Protein AF-A0A426DI62-F1 (afdb_monomer)

InterPro domains:
  IPR025957 Cysteine-rich KTR [PF14205] (10-57)

Structure (mmCIF, N/CA/C/O backbone):
data_AF-A0A426DI62-F1
#
_entry.id   AF-A0A426DI62-F1
#
loop_
_atom_site.group_PDB
_atom_site.id
_atom_site.type_symbol
_atom_site.label_atom_id
_atom_site.label_alt_id
_atom_site.label_comp_id
_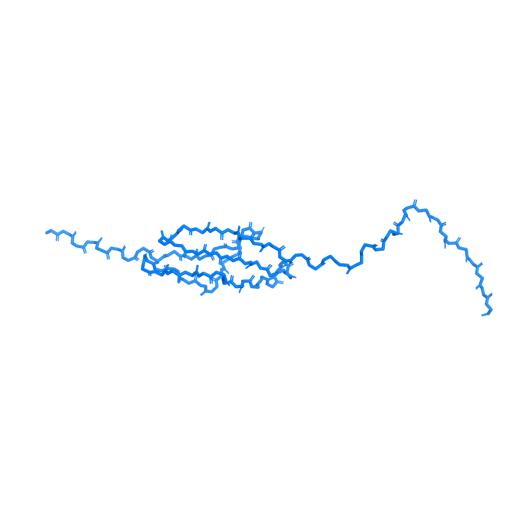atom_site.label_asym_id
_atom_site.label_entity_id
_atom_site.label_seq_id
_atom_site.pdbx_PDB_ins_code
_atom_site.Cartn_x
_atom_site.Cartn_y
_atom_site.Cartn_z
_atom_site.occupancy
_atom_site.B_iso_or_equiv
_atom_site.auth_seq_id
_atom_site.auth_comp_id
_atom_site.auth_asym_id
_atom_site.auth_atom_id
_atom_site.pdbx_PDB_model_num
ATOM 1 N N . MET A 1 1 ? -11.065 4.776 34.679 1.00 46.88 1 MET A N 1
ATOM 2 C CA . MET A 1 1 ? -11.118 3.747 33.619 1.00 46.88 1 MET A CA 1
ATOM 3 C C . MET A 1 1 ? -10.490 4.348 32.374 1.00 46.88 1 MET A C 1
ATOM 5 O O . MET A 1 1 ? -10.973 5.370 31.906 1.00 46.88 1 MET A O 1
ATOM 9 N N . ASN A 1 2 ? -9.354 3.808 31.930 1.00 52.62 2 ASN A N 1
ATOM 10 C CA . ASN A 1 2 ? -8.586 4.361 30.815 1.00 52.62 2 ASN A CA 1
ATOM 11 C C . ASN A 1 2 ? -9.269 4.000 29.492 1.00 52.62 2 ASN A C 1
ATOM 13 O O . ASN A 1 2 ? -9.111 2.880 29.014 1.00 52.62 2 ASN A O 1
ATOM 17 N N . HIS A 1 3 ? -9.994 4.941 28.891 1.00 57.31 3 HIS A N 1
ATOM 18 C CA . HIS A 1 3 ? -10.332 4.863 27.471 1.00 57.31 3 HIS A CA 1
ATOM 19 C C . HIS A 1 3 ? -9.091 5.257 26.665 1.00 57.31 3 HIS A C 1
ATOM 21 O O . HIS A 1 3 ? -9.004 6.346 26.112 1.00 57.31 3 HIS A O 1
ATOM 27 N N . ASN A 1 4 ? -8.100 4.367 26.624 1.00 63.34 4 ASN A N 1
ATOM 28 C CA . ASN A 1 4 ? -7.077 4.412 25.587 1.00 63.34 4 ASN A CA 1
ATOM 29 C C . ASN A 1 4 ? -7.647 3.715 24.352 1.00 63.34 4 ASN A C 1
ATOM 31 O O . ASN A 1 4 ? -7.159 2.660 23.941 1.00 63.34 4 ASN A O 1
ATOM 35 N N . GLU A 1 5 ? -8.693 4.302 23.769 1.00 56.47 5 GLU A N 1
ATOM 36 C CA . GLU A 1 5 ? -9.116 3.968 22.412 1.00 56.47 5 GLU A CA 1
ATOM 37 C C . GLU A 1 5 ? -8.083 4.586 21.470 1.00 56.47 5 GLU A C 1
ATOM 39 O O . GLU A 1 5 ? -8.218 5.661 20.892 1.00 56.47 5 GLU A O 1
ATOM 44 N N . SER A 1 6 ? -6.929 3.932 21.466 1.00 59.41 6 SER A N 1
ATOM 45 C CA . SER A 1 6 ? -5.815 4.232 20.600 1.00 59.41 6 SER A CA 1
ATOM 46 C C . SER A 1 6 ? -6.259 3.829 19.207 1.00 59.41 6 SER A C 1
ATOM 48 O O . SER A 1 6 ? -6.149 2.673 18.815 1.00 59.41 6 SER A O 1
ATOM 50 N N . GLU A 1 7 ? -6.812 4.788 18.474 1.00 60.41 7 GLU A N 1
ATOM 51 C CA . GLU A 1 7 ? -6.935 4.741 17.024 1.00 60.41 7 GLU A CA 1
ATOM 52 C C . GLU A 1 7 ? -5.563 4.342 16.453 1.00 60.41 7 GLU A C 1
ATOM 54 O O . GLU A 1 7 ? -4.648 5.159 16.322 1.00 60.41 7 GLU A O 1
ATOM 59 N N . GLN A 1 8 ? -5.358 3.043 16.221 1.00 71.44 8 GLN A N 1
ATOM 60 C CA . GLN A 1 8 ? -4.070 2.495 15.808 1.00 71.44 8 GLN A CA 1
ATOM 61 C C . GLN A 1 8 ? -3.860 2.801 14.330 1.00 71.44 8 GLN A C 1
ATOM 63 O O . GLN A 1 8 ? -4.031 1.947 13.469 1.00 71.44 8 GLN A O 1
ATOM 68 N N . PHE A 1 9 ? -3.476 4.032 14.012 1.00 81.81 9 PHE A N 1
ATOM 69 C CA . PHE A 1 9 ? -3.111 4.389 12.649 1.00 81.81 9 PHE A CA 1
ATOM 70 C C . PHE A 1 9 ? -1.854 3.621 12.237 1.00 81.81 9 PHE A C 1
ATOM 72 O O . PHE A 1 9 ? -0.776 3.804 12.812 1.00 81.81 9 PHE A O 1
ATOM 79 N N . LYS A 1 10 ? -1.968 2.788 11.201 1.00 85.06 10 LYS A N 1
ATOM 80 C CA . LYS A 1 10 ? -0.826 2.081 10.611 1.00 85.06 10 LYS A CA 1
ATOM 81 C C . LYS A 1 10 ? -0.514 2.666 9.246 1.00 85.06 10 LYS A C 1
ATOM 83 O O . LYS A 1 10 ? -1.396 2.925 8.432 1.00 85.06 10 LYS A O 1
ATOM 88 N N . TRP A 1 11 ? 0.767 2.886 8.992 1.00 87.38 11 TRP A N 1
ATOM 89 C CA . TRP A 1 11 ? 1.232 3.300 7.676 1.00 87.38 11 TRP A CA 1
ATOM 90 C C . TRP A 1 11 ? 1.352 2.082 6.778 1.00 87.38 11 TRP A C 1
ATOM 92 O O . TRP A 1 11 ? 1.948 1.083 7.182 1.00 87.38 11 TRP A O 1
ATOM 102 N N . LEU A 1 12 ? 0.853 2.181 5.548 1.00 86.31 12 LEU A N 1
ATOM 103 C CA . LEU A 1 12 ? 1.105 1.129 4.578 1.00 86.31 12 LEU A CA 1
ATOM 104 C C . LEU A 1 12 ? 2.552 1.226 4.075 1.00 86.31 12 LEU A C 1
ATOM 106 O O . LEU A 1 12 ? 3.039 2.294 3.689 1.00 86.31 12 LEU A O 1
ATOM 110 N N . LEU A 1 13 ? 3.248 0.095 4.087 1.00 86.19 13 LEU A N 1
ATOM 111 C CA . LEU A 1 13 ? 4.596 -0.046 3.549 1.00 86.19 13 LEU A CA 1
ATOM 112 C C . LEU A 1 13 ? 4.521 -0.811 2.230 1.00 86.19 13 LEU A C 1
ATOM 114 O O . LEU A 1 13 ? 3.749 -1.757 2.096 1.00 86.19 13 LEU A O 1
ATOM 118 N N . CYS A 1 14 ? 5.335 -0.417 1.253 1.00 82.38 14 CYS A N 1
ATOM 119 C CA . CYS A 1 14 ? 5.436 -1.171 0.005 1.00 82.38 14 CYS A CA 1
ATOM 120 C C . CYS A 1 14 ? 6.072 -2.555 0.267 1.00 82.38 14 CYS A C 1
ATOM 122 O O . CYS A 1 14 ? 7.134 -2.598 0.893 1.00 82.38 14 CYS A O 1
ATOM 124 N N . PRO A 1 15 ? 5.511 -3.673 -0.234 1.00 78.81 15 PRO A N 1
ATOM 125 C CA . PRO A 1 15 ? 6.072 -5.009 -0.005 1.00 78.81 15 PRO A CA 1
ATOM 126 C C . PRO A 1 15 ? 7.442 -5.211 -0.673 1.00 78.81 15 PRO A C 1
ATOM 128 O O . PRO A 1 15 ? 8.241 -6.010 -0.199 1.00 78.81 15 PRO A O 1
ATOM 131 N N . VAL A 1 16 ? 7.744 -4.462 -1.740 1.00 81.88 16 VAL A N 1
ATOM 132 C CA . VAL A 1 16 ? 8.992 -4.609 -2.507 1.00 81.88 16 VAL A CA 1
ATOM 133 C C . VAL A 1 16 ? 10.148 -3.840 -1.861 1.00 81.88 16 VAL A C 1
ATOM 135 O O . VAL A 1 16 ? 11.220 -4.389 -1.639 1.00 81.88 16 VAL A O 1
ATOM 138 N N . CYS A 1 17 ? 9.946 -2.558 -1.541 1.00 82.81 17 CYS A N 1
ATOM 139 C CA . CYS A 1 17 ? 11.018 -1.670 -1.067 1.00 82.81 17 CYS A CA 1
ATOM 140 C C . CYS A 1 17 ? 10.893 -1.252 0.404 1.00 82.81 17 CYS A C 1
ATOM 142 O O . CYS A 1 17 ? 11.693 -0.436 0.865 1.00 82.81 17 CYS A O 1
ATOM 144 N N . ARG A 1 18 ? 9.847 -1.713 1.111 1.00 81.00 18 ARG A N 1
ATOM 145 C CA . ARG A 1 18 ? 9.473 -1.326 2.490 1.00 81.00 18 ARG A CA 1
ATOM 146 C C . ARG A 1 18 ? 9.443 0.181 2.751 1.00 81.00 18 ARG A C 1
ATOM 148 O O . ARG A 1 18 ? 9.504 0.628 3.892 1.00 81.00 18 ARG A O 1
ATOM 155 N N . SER A 1 19 ? 9.350 0.985 1.695 1.00 84.12 19 SER A N 1
ATOM 156 C CA . SER A 1 19 ? 9.307 2.434 1.830 1.00 84.12 19 SER A CA 1
ATOM 157 C C . SER A 1 19 ? 7.934 2.848 2.349 1.00 84.12 19 SER A C 1
ATOM 159 O O . SER A 1 19 ? 6.915 2.270 1.955 1.00 84.12 19 SER A O 1
ATOM 161 N N . LYS A 1 20 ? 7.918 3.854 3.232 1.00 80.25 20 LYS A N 1
ATOM 162 C CA . LYS A 1 20 ? 6.678 4.469 3.711 1.00 80.25 20 LYS A CA 1
ATOM 163 C C . LYS A 1 20 ? 5.880 4.991 2.523 1.00 80.25 20 LYS A C 1
ATOM 165 O O . LYS A 1 20 ? 6.396 5.774 1.726 1.00 80.25 20 LYS A O 1
ATOM 170 N N . THR A 1 21 ? 4.628 4.565 2.419 1.00 81.94 21 THR A N 1
ATOM 171 C CA . THR A 1 21 ? 3.672 5.191 1.505 1.00 81.94 21 THR A CA 1
ATOM 172 C C . THR A 1 21 ? 2.992 6.364 2.208 1.00 81.94 21 THR A C 1
ATOM 174 O O . THR A 1 21 ? 3.027 6.477 3.434 1.00 81.94 21 THR A O 1
ATOM 177 N N . ARG A 1 22 ? 2.373 7.264 1.438 1.00 82.06 22 ARG A N 1
ATOM 178 C CA . ARG A 1 22 ? 1.616 8.400 1.994 1.00 82.06 22 ARG A CA 1
ATOM 179 C C . ARG A 1 22 ? 0.262 7.988 2.591 1.00 82.06 22 ARG A C 1
ATOM 181 O O . ARG A 1 22 ? -0.459 8.845 3.088 1.00 82.06 22 ARG A O 1
ATOM 188 N N . ILE A 1 23 ? -0.080 6.702 2.545 1.00 83.62 23 ILE A N 1
ATOM 189 C CA . ILE A 1 23 ? -1.390 6.185 2.935 1.00 83.62 23 ILE A CA 1
ATOM 190 C C . ILE A 1 23 ? -1.347 5.772 4.408 1.00 83.62 23 ILE A C 1
ATOM 192 O O . ILE A 1 23 ? -0.573 4.892 4.803 1.00 83.62 23 ILE A O 1
ATOM 196 N N . LYS A 1 24 ? -2.190 6.419 5.216 1.00 85.12 24 LYS A N 1
ATOM 197 C CA . LYS A 1 24 ? -2.489 6.020 6.595 1.00 85.12 24 LYS A CA 1
ATOM 198 C C . LYS A 1 24 ? -3.765 5.186 6.592 1.00 85.12 24 LYS A C 1
ATOM 200 O O . LYS A 1 24 ? -4.775 5.630 6.060 1.00 85.12 24 LYS A O 1
ATOM 205 N N . MET A 1 25 ? -3.704 4.009 7.195 1.00 86.06 25 MET A N 1
ATOM 206 C CA . MET A 1 25 ? -4.848 3.128 7.412 1.00 86.06 25 MET A CA 1
ATOM 207 C C . MET A 1 25 ? -5.421 3.398 8.797 1.00 86.06 25 MET A C 1
ATOM 209 O O . MET A 1 25 ? -4.652 3.484 9.761 1.00 86.06 25 MET A O 1
ATOM 213 N N . ARG A 1 26 ? -6.746 3.488 8.896 1.00 83.75 26 ARG A N 1
ATOM 214 C CA . ARG A 1 26 ? -7.491 3.358 10.155 1.00 83.75 26 ARG A CA 1
ATOM 215 C C . ARG A 1 26 ? -8.113 1.963 10.256 1.00 83.75 26 ARG A C 1
ATOM 217 O O . ARG A 1 26 ? -8.073 1.197 9.294 1.00 83.75 26 ARG A O 1
ATOM 224 N N . SER A 1 27 ? -8.669 1.636 11.419 1.00 81.62 27 SER A N 1
ATOM 225 C CA . SER A 1 27 ? -9.330 0.352 11.702 1.00 81.62 27 SER A CA 1
ATOM 226 C C . SER A 1 27 ? -10.571 0.115 10.846 1.00 81.62 27 SER A C 1
ATOM 228 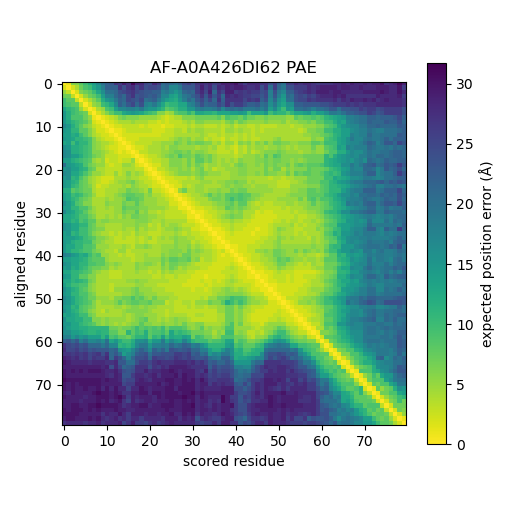O O . SER A 1 27 ? -10.845 -1.020 10.472 1.00 81.62 27 SER A O 1
ATOM 230 N N . ASP A 1 28 ? -11.276 1.188 10.506 1.00 82.94 28 ASP A N 1
ATOM 231 C CA . ASP A 1 28 ? -12.491 1.229 9.691 1.00 82.94 28 ASP A CA 1
ATOM 232 C C . ASP A 1 28 ? -12.214 1.356 8.183 1.00 82.94 28 ASP A C 1
ATOM 234 O O . ASP A 1 28 ? -13.137 1.314 7.373 1.00 82.94 28 ASP A O 1
ATOM 238 N N . THR A 1 29 ? -10.953 1.529 7.775 1.00 83.31 29 THR A N 1
ATOM 239 C CA . THR A 1 29 ? -10.616 1.738 6.363 1.00 83.31 29 THR A CA 1
ATOM 240 C C . THR A 1 29 ? -10.589 0.414 5.602 1.00 83.31 29 THR A C 1
ATOM 242 O O . THR A 1 29 ? -9.749 -0.451 5.859 1.00 83.31 29 THR A O 1
ATOM 245 N N . GLU A 1 30 ? -11.452 0.298 4.593 1.00 87.88 30 GLU A N 1
ATOM 246 C CA . GLU A 1 30 ? -11.413 -0.769 3.595 1.00 87.88 30 GLU A CA 1
ATOM 247 C C . GLU A 1 30 ? -10.987 -0.213 2.231 1.00 87.88 30 GLU A C 1
ATOM 249 O O . GLU A 1 30 ? -11.577 0.729 1.707 1.00 87.88 30 GLU A O 1
ATOM 254 N N . LEU A 1 31 ? -9.960 -0.815 1.633 1.00 87.94 31 LEU A N 1
ATOM 255 C CA . LEU A 1 31 ? -9.487 -0.507 0.284 1.00 87.94 31 LEU A CA 1
ATOM 256 C C . LEU A 1 31 ? -9.636 -1.758 -0.575 1.00 87.94 31 LEU A C 1
ATOM 258 O O . LEU A 1 31 ? -9.081 -2.806 -0.251 1.00 87.94 31 LEU A O 1
ATOM 262 N N . ARG A 1 32 ? -10.350 -1.657 -1.695 1.00 89.31 32 ARG A N 1
ATOM 263 C CA . ARG A 1 32 ? -10.493 -2.751 -2.664 1.00 89.31 32 ARG A CA 1
ATOM 264 C C . ARG A 1 32 ? -9.842 -2.353 -3.978 1.00 89.31 32 ARG A C 1
ATOM 266 O O . ARG A 1 32 ? -10.078 -1.253 -4.464 1.00 89.31 32 ARG A O 1
ATOM 273 N N . ASN A 1 33 ? -9.018 -3.247 -4.527 1.00 88.44 33 ASN A N 1
ATOM 274 C CA . ASN A 1 33 ? -8.366 -3.088 -5.830 1.00 88.44 33 ASN A CA 1
ATOM 275 C C . ASN A 1 33 ? -7.666 -1.726 -6.001 1.00 88.44 33 ASN A C 1
ATOM 277 O O . ASN A 1 33 ? -7.778 -1.094 -7.047 1.00 88.44 33 ASN A O 1
ATOM 281 N N . PHE A 1 34 ? -6.948 -1.266 -4.974 1.00 87.44 34 PHE A N 1
ATOM 282 C CA . PHE A 1 34 ? -6.282 0.030 -5.002 1.00 87.44 34 PHE A CA 1
ATOM 283 C C . PHE A 1 34 ? -4.915 -0.090 -5.700 1.00 87.44 34 PHE A C 1
ATOM 285 O O . PHE A 1 34 ? -4.054 -0.828 -5.204 1.00 87.44 34 PHE A O 1
ATOM 292 N N . PRO A 1 35 ? -4.681 0.600 -6.833 1.00 87.06 35 PRO A N 1
ATOM 293 C CA . PRO A 1 35 ? -3.384 0.601 -7.495 1.00 87.06 35 PRO A CA 1
ATOM 294 C C . PRO A 1 35 ? -2.417 1.518 -6.743 1.00 87.06 35 PRO A C 1
ATOM 296 O O . PRO A 1 35 ? -2.635 2.720 -6.596 1.00 87.06 35 PRO A O 1
ATOM 299 N N . LEU A 1 36 ? -1.318 0.948 -6.260 1.00 86.81 36 LEU A N 1
ATOM 300 C CA . LEU A 1 36 ? -0.269 1.664 -5.558 1.00 86.81 36 LEU A CA 1
ATOM 301 C C . LEU A 1 36 ? 0.979 1.729 -6.430 1.00 86.81 36 LEU A C 1
ATOM 303 O O . LEU A 1 36 ? 1.657 0.727 -6.658 1.00 86.81 36 LEU A O 1
ATOM 307 N N . PHE A 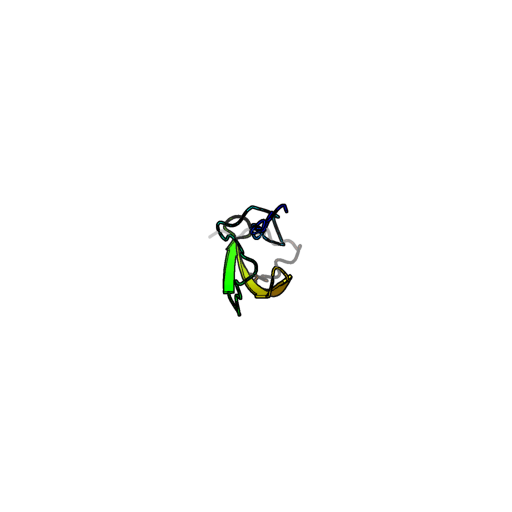1 37 ? 1.298 2.930 -6.901 1.00 85.56 37 PHE A N 1
ATOM 308 C CA . PHE A 1 37 ? 2.516 3.168 -7.661 1.00 85.56 37 PHE A CA 1
ATOM 309 C C . PHE A 1 37 ? 3.692 3.455 -6.726 1.00 85.56 37 PHE A C 1
ATOM 311 O O . PHE A 1 37 ? 3.645 4.372 -5.901 1.00 85.56 37 PHE A O 1
ATOM 318 N N . CYS A 1 38 ? 4.775 2.686 -6.861 1.00 83.19 38 CYS A N 1
ATOM 319 C CA . CYS A 1 38 ? 6.000 2.934 -6.110 1.00 83.19 38 CYS A CA 1
ATOM 320 C C . CYS A 1 38 ? 7.073 3.563 -7.016 1.00 83.19 38 CYS A C 1
ATOM 322 O O . CYS A 1 38 ? 7.595 2.869 -7.892 1.00 83.19 38 CYS A O 1
ATOM 324 N N . PRO A 1 39 ? 7.501 4.821 -6.779 1.00 81.44 39 PRO A N 1
ATOM 325 C CA . PRO A 1 39 ? 8.481 5.494 -7.637 1.00 81.44 39 PRO A CA 1
ATOM 326 C C . PRO A 1 39 ? 9.867 4.829 -7.619 1.00 81.44 39 PRO A C 1
ATOM 328 O O . PRO A 1 39 ? 10.609 4.939 -8.589 1.00 81.44 39 PRO A O 1
ATOM 331 N N . LYS A 1 40 ? 10.214 4.105 -6.543 1.00 79.62 40 LYS A N 1
ATOM 332 C CA . LYS A 1 40 ? 11.471 3.340 -6.455 1.00 79.62 40 LYS A CA 1
ATOM 333 C C . LYS A 1 40 ? 11.442 2.062 -7.289 1.00 79.62 40 LYS A C 1
ATOM 335 O O . LYS A 1 40 ? 12.436 1.721 -7.915 1.00 79.62 40 LYS A O 1
ATOM 340 N N . CYS A 1 41 ? 10.315 1.353 -7.276 1.00 79.50 41 CYS A N 1
ATOM 341 C CA . CYS A 1 41 ? 10.162 0.090 -7.998 1.00 79.50 41 CYS A CA 1
ATOM 342 C C . CYS A 1 41 ? 9.739 0.309 -9.454 1.00 79.50 41 CYS A C 1
ATOM 344 O O . CYS A 1 41 ? 9.889 -0.605 -10.255 1.00 79.50 41 CYS A O 1
ATOM 346 N N . LYS A 1 42 ? 9.210 1.501 -9.785 1.00 81.75 42 LYS A N 1
ATOM 347 C CA . LYS A 1 42 ? 8.597 1.835 -11.084 1.00 81.75 42 LYS A CA 1
ATOM 348 C C . LYS A 1 42 ? 7.548 0.802 -11.508 1.00 81.75 42 LYS A C 1
ATOM 350 O O . LYS A 1 42 ? 7.399 0.484 -12.680 1.00 81.75 42 LYS A O 1
ATOM 355 N N . GLN A 1 43 ? 6.854 0.254 -10.520 1.00 82.31 43 GLN A N 1
ATOM 356 C CA . GLN A 1 43 ? 5.855 -0.790 -10.673 1.00 82.31 43 GLN A CA 1
ATOM 357 C C . GLN A 1 43 ? 4.575 -0.340 -9.990 1.00 82.31 43 GLN A C 1
ATOM 359 O O . GLN A 1 43 ? 4.606 0.369 -8.975 1.00 82.31 43 GLN A O 1
ATOM 364 N N . GLU A 1 44 ? 3.464 -0.787 -10.553 1.00 85.81 44 GLU A N 1
ATOM 365 C CA . GLU A 1 44 ? 2.145 -0.634 -9.966 1.00 85.81 44 GLU A CA 1
ATOM 366 C C . GLU A 1 44 ? 1.772 -1.926 -9.239 1.00 85.81 44 GLU A C 1
ATOM 368 O O . GLU A 1 44 ? 1.939 -3.030 -9.760 1.00 85.81 44 GLU A O 1
ATOM 373 N N . ILE A 1 45 ? 1.303 -1.794 -8.003 1.00 86.75 45 ILE A N 1
ATOM 374 C CA . ILE A 1 45 ? 0.937 -2.921 -7.152 1.00 86.75 45 ILE A CA 1
ATOM 375 C C . ILE A 1 45 ? -0.527 -2.759 -6.780 1.00 86.75 45 ILE A C 1
ATOM 377 O O . ILE A 1 45 ? -0.898 -1.786 -6.131 1.00 86.75 45 ILE A O 1
ATOM 381 N N . LEU A 1 46 ? -1.354 -3.723 -7.160 1.00 90.06 46 LEU A N 1
ATOM 382 C CA . LEU A 1 46 ? -2.749 -3.766 -6.761 1.00 90.06 46 LEU A CA 1
ATOM 383 C C . LEU A 1 46 ? -2.846 -4.361 -5.355 1.00 90.06 46 LEU A C 1
ATOM 385 O O . LEU A 1 46 ? -2.477 -5.520 -5.144 1.00 90.06 46 LEU A O 1
ATOM 389 N N . ILE A 1 47 ? -3.337 -3.575 -4.401 1.00 88.75 47 ILE A N 1
ATOM 390 C CA . ILE A 1 47 ? -3.521 -3.995 -3.009 1.00 88.75 47 ILE A CA 1
ATOM 391 C C . ILE A 1 47 ? -4.998 -3.953 -2.611 1.00 88.75 47 ILE A C 1
ATOM 393 O O . ILE A 1 47 ? -5.768 -3.113 -3.082 1.00 88.75 47 ILE A O 1
ATOM 397 N N . SER A 1 48 ? -5.385 -4.840 -1.704 1.00 90.50 48 SER A N 1
ATOM 398 C CA . SER A 1 48 ? -6.626 -4.739 -0.942 1.00 90.50 48 SER A CA 1
ATOM 399 C C . SER A 1 48 ? -6.302 -4.706 0.540 1.00 90.50 48 SER A C 1
ATOM 401 O O . SER A 1 48 ? -5.448 -5.462 1.003 1.00 90.50 48 SER A O 1
ATOM 403 N N . VAL A 1 49 ? -6.974 -3.833 1.282 1.00 87.38 49 VAL A N 1
ATOM 404 C CA . VAL A 1 49 ? -6.825 -3.744 2.730 1.00 87.38 49 VAL A CA 1
ATOM 405 C C . VAL A 1 49 ? -8.177 -3.855 3.404 1.00 87.38 49 VAL A C 1
ATOM 407 O O . VAL A 1 49 ? -9.115 -3.156 3.032 1.00 87.38 49 VAL A O 1
ATOM 410 N N . THR A 1 50 ? -8.255 -4.719 4.409 1.00 88.62 50 THR A N 1
ATOM 411 C CA . THR A 1 50 ? -9.454 -4.923 5.226 1.00 88.62 50 THR A CA 1
ATOM 412 C C . THR A 1 50 ? -9.022 -5.006 6.682 1.00 88.62 50 THR A C 1
ATOM 414 O O . THR A 1 50 ? -8.233 -5.883 7.019 1.00 88.62 50 THR A O 1
ATOM 417 N N . GLN A 1 51 ? -9.483 -4.086 7.537 1.00 83.94 51 GLN A N 1
ATOM 418 C CA . GLN A 1 51 ? -9.180 -4.079 8.981 1.00 83.94 51 GLN A CA 1
ATOM 419 C C . GLN A 1 51 ? -7.673 -4.250 9.289 1.00 83.94 51 GLN A C 1
ATOM 421 O O . GLN A 1 51 ? -7.266 -5.109 10.067 1.00 83.94 51 GLN A O 1
ATOM 426 N N . PHE A 1 52 ? -6.819 -3.452 8.630 1.00 81.69 52 PHE A N 1
ATOM 427 C CA . PHE A 1 52 ? -5.341 -3.529 8.660 1.00 81.69 52 PHE A CA 1
ATOM 428 C C . PHE A 1 52 ? -4.685 -4.762 8.029 1.00 81.69 52 PHE A C 1
ATOM 430 O O . PHE A 1 52 ? -3.454 -4.849 8.016 1.00 81.69 52 PHE A O 1
ATOM 437 N N . HIS A 1 53 ? -5.456 -5.693 7.482 1.00 83.50 53 HIS A N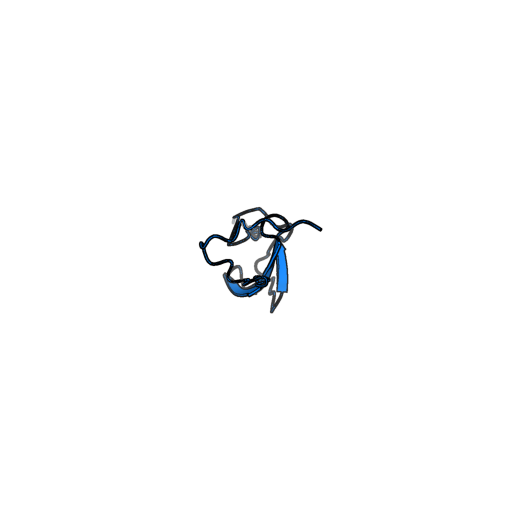 1
ATOM 438 C CA . HIS A 1 53 ? -4.919 -6.836 6.767 1.00 83.50 53 HIS A CA 1
ATOM 439 C C . HIS A 1 53 ? -4.622 -6.445 5.322 1.00 83.50 53 HIS A C 1
ATOM 441 O O . HIS A 1 53 ? -5.533 -6.121 4.565 1.00 83.50 53 HIS A O 1
ATOM 447 N N . ILE A 1 54 ? -3.343 -6.432 4.948 1.00 85.19 54 ILE A N 1
ATOM 448 C CA . ILE A 1 54 ? -2.899 -6.040 3.608 1.00 85.19 54 ILE A CA 1
ATOM 449 C C . ILE A 1 54 ? -2.745 -7.302 2.764 1.00 85.19 54 ILE A C 1
ATOM 451 O O . ILE A 1 54 ? -1.936 -8.171 3.083 1.00 85.19 54 ILE A O 1
ATOM 455 N N . SER A 1 55 ? -3.475 -7.372 1.658 1.00 87.62 55 SER A N 1
ATOM 456 C CA . SER A 1 55 ? -3.354 -8.428 0.658 1.00 87.62 55 SER A CA 1
ATOM 457 C C . SER A 1 55 ? -2.878 -7.825 -0.659 1.00 87.62 55 SER A C 1
ATOM 459 O O . SER A 1 55 ? -3.421 -6.836 -1.148 1.00 87.62 55 SER A O 1
ATOM 461 N N . VAL A 1 56 ? -1.829 -8.409 -1.230 1.00 85.88 56 VAL A N 1
ATOM 462 C CA . VAL A 1 56 ? -1.295 -8.010 -2.534 1.00 85.88 56 VAL A CA 1
ATOM 463 C C . VAL A 1 56 ? -1.940 -8.900 -3.585 1.00 85.88 56 VAL A C 1
ATOM 465 O O . VAL A 1 56 ? -1.801 -10.116 -3.516 1.00 85.88 56 VAL A O 1
ATOM 468 N N . ILE A 1 57 ? -2.653 -8.300 -4.535 1.00 85.88 57 ILE A N 1
ATOM 469 C CA . ILE A 1 57 ? -3.406 -9.037 -5.554 1.00 85.88 57 ILE A CA 1
ATOM 470 C C . ILE A 1 57 ? -2.531 -9.252 -6.791 1.00 85.88 57 ILE A C 1
ATOM 472 O O . ILE A 1 57 ? -2.356 -10.377 -7.244 1.00 85.88 57 ILE A O 1
ATOM 476 N N . VAL A 1 58 ? -1.961 -8.176 -7.343 1.00 80.38 58 VAL A N 1
ATOM 477 C CA . VAL A 1 58 ? -1.161 -8.229 -8.5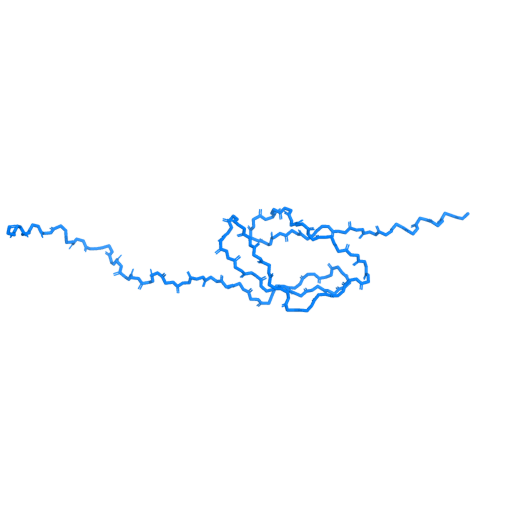77 1.00 80.38 58 VAL A CA 1
ATOM 478 C C . VAL A 1 58 ? -0.005 -7.245 -8.490 1.00 80.38 58 VAL A C 1
ATOM 480 O O . VAL A 1 58 ? -0.193 -6.088 -8.123 1.00 80.38 58 VAL A O 1
ATOM 483 N N . MET A 1 59 ? 1.186 -7.679 -8.896 1.00 73.62 59 MET A N 1
ATOM 484 C CA . MET A 1 59 ? 2.303 -6.782 -9.192 1.00 73.62 59 MET A CA 1
ATOM 485 C C . MET A 1 59 ? 2.402 -6.622 -10.709 1.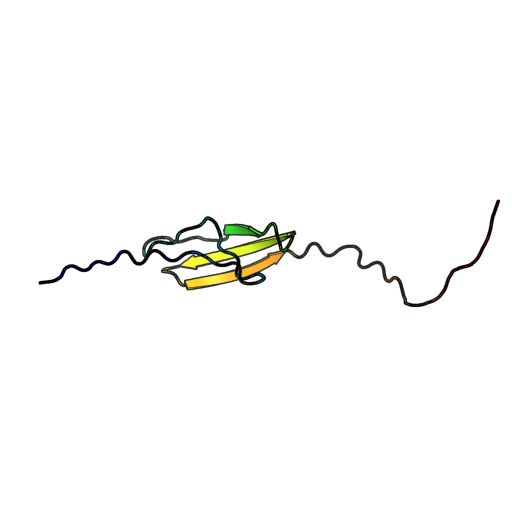00 73.62 59 MET A C 1
ATOM 487 O O . MET A 1 59 ? 2.728 -7.573 -11.419 1.00 73.62 59 MET A O 1
ATOM 491 N N . LYS A 1 60 ? 2.114 -5.425 -11.224 1.00 71.44 60 LYS A N 1
ATOM 492 C CA . LYS A 1 60 ? 2.303 -5.101 -12.638 1.00 71.44 60 LYS A CA 1
ATOM 493 C C . LYS A 1 60 ? 3.782 -4.819 -12.857 1.00 71.44 60 LYS A C 1
ATOM 495 O O . LYS A 1 60 ? 4.283 -3.721 -12.618 1.00 71.44 60 LYS A O 1
ATOM 500 N N . ARG A 1 61 ? 4.492 -5.852 -13.295 1.00 62.25 61 ARG A N 1
ATOM 501 C CA . ARG A 1 61 ? 5.825 -5.723 -13.868 1.00 62.25 61 ARG A CA 1
ATOM 502 C C . ARG A 1 61 ? 5.612 -5.429 -15.346 1.00 62.25 61 ARG A C 1
ATOM 504 O O . ARG A 1 61 ? 5.054 -6.261 -16.051 1.00 62.25 61 ARG A O 1
ATOM 511 N N . SER A 1 62 ? 5.998 -4.243 -15.802 1.00 50.44 62 SER A N 1
ATOM 512 C CA . SER A 1 62 ? 6.140 -3.969 -17.230 1.00 50.44 62 SER A CA 1
ATOM 513 C C . SER A 1 62 ? 7.288 -4.838 -17.751 1.00 50.44 62 SER A C 1
ATOM 515 O O . SER A 1 62 ? 8.449 -4.433 -17.726 1.00 50.44 62 SER A O 1
ATOM 517 N N . ALA A 1 63 ? 6.987 -6.086 -18.091 1.00 52.50 63 ALA A N 1
ATOM 518 C CA . ALA A 1 63 ? 7.851 -6.904 -18.917 1.00 52.50 63 ALA A CA 1
ATOM 519 C C . ALA A 1 63 ? 7.571 -6.515 -20.369 1.00 52.50 63 ALA A C 1
ATOM 521 O O . ALA A 1 63 ? 6.510 -6.848 -20.882 1.00 52.50 63 ALA A O 1
ATOM 522 N N . ASP A 1 64 ? 8.463 -5.716 -20.950 1.00 42.41 64 ASP A N 1
ATOM 523 C CA . ASP A 1 64 ? 9.094 -5.969 -22.252 1.00 42.41 64 ASP A CA 1
ATOM 524 C C . ASP A 1 64 ? 10.197 -4.900 -22.423 1.00 42.41 64 ASP A C 1
ATOM 526 O O . ASP A 1 64 ? 9.957 -3.729 -22.156 1.00 42.41 64 ASP A O 1
ATOM 530 N N . CYS A 1 65 ? 11.460 -5.189 -22.717 1.00 39.31 65 CYS A N 1
ATOM 531 C CA . CYS A 1 65 ? 11.926 -6.133 -23.714 1.00 39.31 65 CYS A CA 1
ATOM 532 C C . CYS A 1 65 ? 12.450 -7.431 -23.102 1.00 39.31 65 CYS A C 1
ATOM 534 O O . CYS A 1 65 ? 13.591 -7.493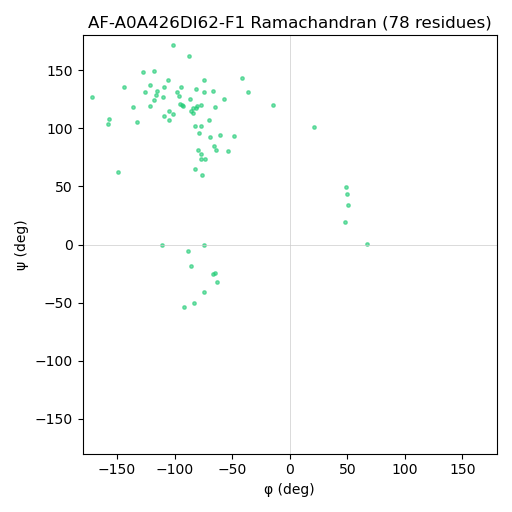 -22.638 1.00 39.31 65 CYS A O 1
ATOM 536 N N . THR A 1 66 ? 11.686 -8.511 -23.245 1.00 49.16 66 THR A N 1
ATOM 537 C CA . THR A 1 66 ? 12.298 -9.835 -23.420 1.00 49.16 66 THR A CA 1
ATOM 538 C C . THR A 1 66 ? 12.813 -9.911 -24.858 1.00 49.16 66 THR A C 1
ATOM 540 O O . THR A 1 66 ? 12.403 -10.741 -25.658 1.00 49.16 66 THR A O 1
ATOM 543 N N . GLY A 1 67 ? 13.722 -9.000 -25.205 1.00 44.16 67 GLY A N 1
ATOM 544 C CA . GLY A 1 67 ? 14.691 -9.286 -26.238 1.00 44.16 67 GLY A CA 1
ATOM 545 C C . GLY A 1 67 ? 15.616 -10.314 -25.619 1.00 44.16 67 GLY A C 1
ATOM 546 O O . GLY A 1 67 ? 16.382 -9.994 -24.711 1.00 44.16 67 GLY A O 1
ATOM 547 N N . VAL A 1 68 ? 15.503 -11.553 -26.071 1.00 49.09 68 VAL A N 1
ATOM 548 C CA . VAL A 1 68 ? 16.597 -12.514 -26.033 1.00 49.09 68 VAL A CA 1
ATOM 549 C C . VAL A 1 68 ? 17.815 -11.874 -26.712 1.00 49.09 68 VAL A C 1
ATOM 551 O O . VAL A 1 68 ? 18.094 -12.103 -27.877 1.00 49.09 68 VAL A 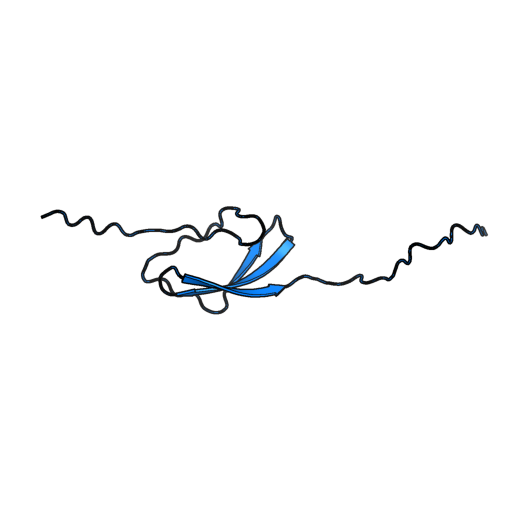O 1
ATOM 554 N N . ALA A 1 69 ? 18.553 -11.024 -26.003 1.00 44.34 69 ALA A N 1
ATOM 555 C CA . ALA A 1 69 ? 19.963 -10.863 -26.289 1.00 44.34 69 ALA A CA 1
ATOM 556 C C . ALA A 1 69 ? 20.618 -12.058 -25.613 1.00 44.34 69 ALA A C 1
ATOM 558 O O . ALA A 1 69 ? 21.060 -11.999 -24.464 1.00 44.34 69 ALA A O 1
ATOM 559 N N . GLU A 1 70 ? 20.564 -13.182 -26.325 1.00 38.38 70 GLU A N 1
ATOM 560 C CA . GLU A 1 70 ? 21.528 -14.248 -26.154 1.00 38.38 70 GLU A CA 1
ATOM 561 C C . GLU A 1 70 ? 22.890 -13.619 -25.863 1.00 38.38 70 GLU A C 1
ATOM 563 O O . GLU A 1 70 ? 23.355 -12.710 -26.557 1.00 38.38 70 GLU A O 1
ATOM 568 N N . VAL A 1 71 ? 23.539 -14.119 -24.821 1.00 42.94 71 VAL A N 1
ATOM 569 C 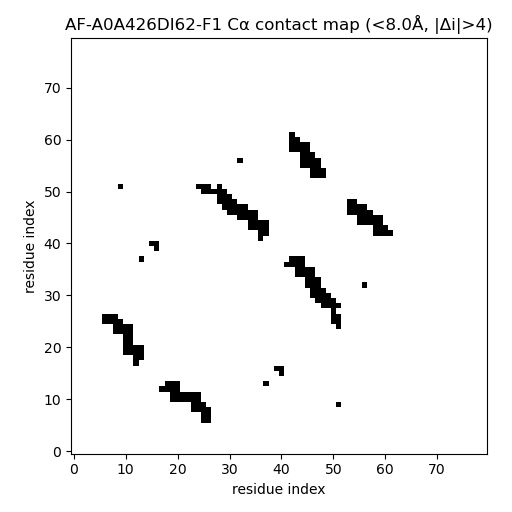CA . VAL A 1 71 ? 24.983 -14.007 -24.688 1.00 42.94 71 VAL A CA 1
ATOM 570 C C . VAL A 1 71 ? 25.579 -14.805 -25.855 1.00 42.94 71 VAL A C 1
ATOM 572 O O . VAL A 1 71 ? 25.927 -15.972 -25.726 1.00 42.94 71 VAL A O 1
ATOM 575 N N . SER A 1 72 ? 25.626 -14.192 -27.035 1.00 46.16 72 SER A N 1
ATOM 576 C CA . SER A 1 72 ? 26.428 -14.627 -28.170 1.00 46.16 72 SER A CA 1
ATOM 577 C C . SER A 1 72 ? 26.674 -13.452 -29.106 1.00 46.16 72 SER A C 1
ATOM 579 O O . SER A 1 72 ? 25.807 -13.009 -29.847 1.00 46.16 72 SER A O 1
ATOM 581 N N . MET A 1 73 ? 27.899 -12.935 -29.013 1.00 48.91 73 MET A N 1
ATOM 582 C CA . MET A 1 73 ? 28.709 -12.461 -30.133 1.00 48.91 73 MET A CA 1
ATOM 583 C C . MET A 1 73 ? 27.957 -12.101 -31.425 1.00 48.91 73 MET A C 1
ATOM 585 O O . MET A 1 73 ? 27.749 -12.949 -32.286 1.00 48.91 73 MET A O 1
ATOM 589 N N . CYS A 1 74 ? 27.749 -10.807 -31.655 1.00 40.06 74 CYS A N 1
ATOM 590 C CA . CYS A 1 74 ? 27.965 -10.267 -32.996 1.00 40.06 74 CYS A CA 1
ATOM 591 C C . CYS A 1 74 ? 28.430 -8.807 -32.929 1.00 40.06 74 CYS A C 1
ATOM 593 O O . CYS A 1 74 ? 27.808 -7.894 -33.460 1.00 40.06 74 CYS A O 1
ATOM 595 N N . CYS A 1 75 ? 29.599 -8.594 -32.316 1.00 47.84 75 CYS A N 1
ATOM 596 C CA . CYS A 1 75 ? 30.557 -7.689 -32.942 1.00 47.84 75 CYS A CA 1
ATOM 597 C C . CYS A 1 75 ? 30.894 -8.288 -34.311 1.00 47.84 75 CYS A C 1
ATOM 599 O O . CYS A 1 75 ? 31.772 -9.144 -34.402 1.00 47.84 75 CYS A O 1
ATOM 601 N N . LYS A 1 76 ? 30.208 -7.867 -35.372 1.00 53.12 76 LYS A N 1
ATOM 602 C CA . LYS A 1 76 ? 30.800 -7.884 -36.707 1.00 53.12 76 LYS A CA 1
ATOM 603 C C . LYS A 1 76 ? 30.550 -6.547 -37.376 1.00 53.12 76 LYS A C 1
ATOM 605 O O . LYS A 1 76 ? 29.442 -6.238 -37.796 1.00 53.12 76 LYS A O 1
ATOM 610 N N . GLN A 1 77 ? 31.637 -5.780 -37.432 1.00 63.16 77 GLN A N 1
ATOM 611 C CA . GLN A 1 77 ? 31.987 -4.874 -38.515 1.00 63.16 77 GLN A CA 1
ATOM 612 C C . GLN A 1 77 ? 31.164 -5.126 -39.786 1.00 63.16 77 GLN A C 1
ATOM 614 O O . GLN A 1 77 ? 31.299 -6.174 -40.418 1.00 63.16 77 GLN A O 1
ATOM 619 N N . SER A 1 78 ? 30.420 -4.119 -40.217 1.00 50.53 78 SER A N 1
ATOM 620 C CA . SER A 1 78 ? 30.488 -3.669 -41.605 1.00 50.53 78 SER A CA 1
ATOM 621 C C . SER A 1 78 ? 30.018 -2.225 -41.668 1.00 50.53 78 SER A C 1
ATOM 623 O O . SER A 1 78 ? 28.841 -1.925 -41.493 1.00 50.53 78 SER A O 1
ATOM 625 N N . TYR A 1 79 ? 30.999 -1.352 -41.889 1.00 41.12 79 TYR A N 1
ATOM 626 C CA . TYR A 1 79 ? 30.836 -0.126 -42.662 1.00 41.12 79 TYR A CA 1
ATOM 627 C C . TYR A 1 79 ? 29.967 -0.398 -43.904 1.00 41.12 79 TYR A C 1
ATOM 629 O O . TYR A 1 79 ? 30.054 -1.482 -44.491 1.00 41.12 79 TYR A O 1
ATOM 637 N N . PRO A 1 80 ? 29.124 0.561 -44.290 1.00 48.66 80 PRO A N 1
ATOM 638 C CA . PRO A 1 80 ? 29.521 1.443 -45.391 1.00 48.66 80 PRO A CA 1
ATOM 639 C C . PRO A 1 80 ? 29.919 2.846 -44.927 1.00 48.66 80 PRO A C 1
ATOM 641 O O . PRO A 1 80 ? 29.255 3.394 -44.019 1.00 48.66 80 PRO A O 1
#

Sequence (80 aa):
MNHNESEQFKWLLCPVCRSKTRIKMRSDTELRNFPLFCPKCKQEILISVTQFHISVIVMKRSADCTGVAEVSMCCKQSYP

Foldseek 3Di:
DDPPPPQPWDFDADPPPRDTDPDIDTQCDWDAQDWDQDPVVNWTWGWTDHRNDIDTDDIDDPDPDPPPPDPDDDPDDDDD

Mean predicted aligned error: 12.69 Å

pLDDT: mean 72.45, std 16.88, range [38.38, 90.5]

Solvent-accessible surface area (backbone atoms only — not comparable to full-atom values): 5384 Å² total; per-residue (Å²): 132,87,83,75,79,68,80,68,67,42,69,47,57,42,90,87,76,63,45,80,48,96,51,72,40,43,68,86,45,70,43,74,77,40,74,44,75,38,87,88,74,74,33,40,33,29,30,32,31,52,66,78,45,78,43,79,77,46,74,50,69,88,83,72,82,83,66,82,72,64,97,62,90,77,92,66,91,72,83,132

Organism: NCBI:txid2044587

Radius of gyration: 21.76 Å; Cα contacts (8 Å, |Δi|>4): 106; chains: 1; bounding box: 44×23×79 Å

Secondary structure (DSSP, 8-state):
---------EEEE-TTT-PEEEEEEPTT--EEEEEEEETTTTEEEEEEEETTEEEEEEEE----------S---------